Protein AF-A0AAD5S1N2-F1 (afdb_monomer)

Secondary structure (DSSP, 8-state):
--HHHHHHHHHHHHHHHHHHHHTHHHH-TT----HHHHHHHHHHHHHHHHHHHHHHHHHHHHHHHT----HHHHHHHHHHHHHHHHHHHHTT----

Sequence (96 aa):
MTKATQALTTFALFFALWTPLFFHSSILPFLPISESLDRVIAAIPLWLIVSFGSYSLASIGYALFTFRDCPEAHQSLLAEINAAKTDLRARGVSVD

Nearest PDB structures (foldseek):
  7tkt-assembly1_A  TM=3.405E-01  e=7.671E+00  Spirochaeta thermophila DSM 6578

InterPro domains:
  IPR013174 Dolichol-phosphate mannosyltransferase subunit 3 [PF08285] (1-93)
  IPR013174 Dolichol-phosphate mannosyltransferase subunit 3 [PTHR16433] (1-95)

Radius of gyration: 28.3 Å; Cα contacts (8 Å, |Δi|>4): 18; chains: 1; bounding box: 46×19×79 Å

Structure (mmCIF, N/CA/C/O backbone):
data_AF-A0AAD5S1N2-F1
#
_entry.id   AF-A0AAD5S1N2-F1
#
loop_
_atom_site.group_PDB
_atom_site.id
_atom_site.type_symbol
_atom_site.label_atom_id
_atom_site.label_alt_id
_atom_site.label_comp_id
_atom_site.label_asym_id
_atom_site.label_entity_id
_atom_site.label_seq_id
_atom_site.pdbx_PDB_ins_code
_atom_site.Cartn_x
_atom_site.Cartn_y
_atom_site.Cartn_z
_atom_site.occupancy
_atom_site.B_iso_or_equiv
_atom_site.auth_seq_id
_atom_site.auth_comp_id
_atom_site.auth_asym_id
_atom_site.auth_atom_id
_atom_site.pdbx_PDB_model_num
ATOM 1 N N . MET A 1 1 ? 12.944 -3.547 12.012 1.00 67.06 1 MET A N 1
ATOM 2 C CA . MET A 1 1 ? 12.388 -2.909 10.796 1.00 67.06 1 MET A CA 1
ATOM 3 C C . MET A 1 1 ? 10.950 -2.510 11.091 1.00 67.06 1 MET A C 1
ATOM 5 O O . MET A 1 1 ? 10.187 -3.376 11.500 1.00 67.06 1 MET A O 1
ATOM 9 N N . THR A 1 2 ? 10.583 -1.231 10.970 1.00 93.62 2 THR A N 1
ATOM 10 C CA . THR A 1 2 ? 9.180 -0.813 11.158 1.00 93.62 2 THR A CA 1
ATOM 11 C C . THR A 1 2 ? 8.351 -1.208 9.929 1.00 93.62 2 THR A C 1
ATOM 13 O O . THR A 1 2 ? 8.899 -1.346 8.832 1.00 93.62 2 THR A O 1
ATOM 16 N N . LYS A 1 3 ? 7.033 -1.389 10.086 1.00 89.69 3 LYS A N 1
ATOM 17 C CA . LYS A 1 3 ? 6.124 -1.689 8.961 1.00 89.69 3 LYS A CA 1
ATOM 18 C C . LYS A 1 3 ? 6.160 -0.593 7.886 1.00 89.69 3 LYS A C 1
ATOM 20 O O . LYS A 1 3 ? 6.111 -0.900 6.700 1.00 89.69 3 LYS A O 1
ATOM 25 N N . ALA A 1 4 ? 6.332 0.662 8.305 1.00 89.25 4 ALA A N 1
ATOM 26 C CA . ALA A 1 4 ? 6.487 1.803 7.408 1.00 89.25 4 ALA A CA 1
ATOM 27 C C . ALA A 1 4 ? 7.778 1.715 6.579 1.00 89.25 4 ALA A C 1
ATOM 29 O O . ALA A 1 4 ? 7.739 1.895 5.365 1.00 89.25 4 ALA A O 1
ATOM 30 N N . THR A 1 5 ? 8.908 1.369 7.209 1.00 92.00 5 THR A N 1
ATOM 31 C CA . THR A 1 5 ? 10.176 1.174 6.492 1.00 92.00 5 THR A CA 1
ATOM 32 C C . THR A 1 5 ? 10.065 0.038 5.478 1.00 92.00 5 THR A C 1
ATOM 34 O O . THR A 1 5 ? 10.508 0.203 4.351 1.00 92.00 5 THR A O 1
ATOM 37 N N . GLN A 1 6 ? 9.423 -1.080 5.838 1.00 91.19 6 GLN A N 1
ATOM 38 C CA . GLN A 1 6 ? 9.220 -2.203 4.914 1.00 91.19 6 GLN A CA 1
ATOM 39 C C . GLN A 1 6 ? 8.418 -1.788 3.676 1.00 91.19 6 GLN A C 1
ATOM 41 O O . GLN A 1 6 ? 8.863 -2.040 2.561 1.00 91.19 6 GLN A O 1
ATOM 46 N N . ALA A 1 7 ? 7.287 -1.101 3.866 1.00 91.69 7 ALA A N 1
ATOM 47 C CA . ALA A 1 7 ? 6.468 -0.618 2.758 1.00 91.69 7 ALA A CA 1
ATOM 48 C C . ALA A 1 7 ? 7.253 0.341 1.851 1.00 91.69 7 ALA A C 1
ATOM 50 O O . ALA A 1 7 ? 7.272 0.168 0.634 1.00 91.69 7 ALA A O 1
ATOM 51 N N . LEU A 1 8 ? 7.956 1.311 2.444 1.00 94.69 8 LEU A N 1
ATOM 52 C CA . LEU A 1 8 ? 8.757 2.276 1.698 1.00 94.69 8 LEU A CA 1
ATOM 53 C C . LEU A 1 8 ? 9.867 1.594 0.889 1.00 94.69 8 LEU A C 1
ATOM 55 O O . LEU A 1 8 ? 10.057 1.923 -0.278 1.00 94.69 8 LEU A O 1
ATOM 59 N N . THR A 1 9 ? 10.570 0.621 1.477 1.00 95.12 9 THR A N 1
ATOM 60 C CA . THR A 1 9 ? 11.600 -0.148 0.769 1.00 95.12 9 THR A CA 1
ATOM 61 C C . THR A 1 9 ? 11.002 -0.934 -0.396 1.00 95.12 9 THR A C 1
ATOM 63 O O . THR A 1 9 ? 11.572 -0.917 -1.482 1.00 95.12 9 THR A O 1
ATOM 66 N N . THR A 1 10 ? 9.843 -1.575 -0.223 1.00 93.12 10 THR A N 1
ATOM 67 C CA . THR A 1 10 ? 9.165 -2.290 -1.316 1.00 93.12 10 THR A CA 1
ATOM 68 C C . THR A 1 10 ? 8.780 -1.351 -2.459 1.00 93.12 10 THR A C 1
ATOM 70 O O . THR A 1 10 ? 9.060 -1.666 -3.615 1.00 93.12 10 THR A O 1
ATOM 73 N N . PHE A 1 11 ? 8.202 -0.182 -2.161 1.00 93.38 11 PHE A N 1
ATOM 74 C CA . PHE A 1 11 ? 7.893 0.819 -3.187 1.00 93.38 11 PHE A CA 1
ATOM 75 C C . PHE A 1 11 ? 9.156 1.320 -3.888 1.00 93.38 11 PHE A C 1
ATOM 77 O O . PHE A 1 11 ? 9.192 1.377 -5.114 1.00 93.38 11 PHE A O 1
ATOM 84 N N . ALA A 1 12 ? 10.209 1.633 -3.132 1.00 94.88 12 ALA A N 1
ATOM 85 C CA . ALA A 1 12 ? 11.473 2.094 -3.692 1.00 94.88 12 ALA A CA 1
ATOM 86 C C . ALA A 1 12 ? 12.092 1.055 -4.641 1.00 94.88 12 ALA A C 1
ATOM 88 O O . ALA A 1 12 ? 12.513 1.411 -5.738 1.00 94.88 12 ALA A O 1
ATOM 89 N N . LEU A 1 13 ? 12.087 -0.229 -4.263 1.00 95.50 13 LEU A N 1
ATOM 90 C CA . LEU A 1 13 ? 12.559 -1.322 -5.118 1.00 95.50 13 LEU A CA 1
ATOM 91 C C . LEU A 1 13 ? 11.719 -1.458 -6.391 1.00 95.50 13 LEU A C 1
ATOM 93 O O . LEU A 1 13 ? 12.270 -1.624 -7.477 1.00 95.50 13 LEU A O 1
ATOM 97 N N . PHE A 1 14 ? 10.397 -1.349 -6.271 1.00 94.38 14 PHE A N 1
ATOM 98 C CA . PHE A 1 14 ? 9.501 -1.384 -7.420 1.00 94.38 14 PHE A CA 1
ATOM 99 C C . PHE A 1 14 ? 9.798 -0.245 -8.409 1.00 94.38 14 PHE A C 1
ATOM 101 O O . PHE A 1 14 ? 9.985 -0.502 -9.595 1.00 94.38 14 PHE A O 1
ATOM 108 N N . PHE A 1 15 ? 9.911 1.001 -7.937 1.00 92.88 15 PHE A N 1
ATOM 109 C CA . PHE A 1 15 ? 10.234 2.145 -8.799 1.00 92.88 15 PHE A CA 1
ATOM 110 C C . PHE A 1 15 ? 11.648 2.061 -9.383 1.00 92.88 15 PHE A C 1
ATOM 112 O O . PHE A 1 15 ? 11.852 2.410 -10.548 1.00 92.88 15 PHE A O 1
ATOM 119 N N . ALA A 1 16 ? 12.614 1.557 -8.615 1.00 94.50 16 ALA A N 1
ATOM 120 C CA . ALA A 1 16 ? 13.972 1.331 -9.099 1.00 94.50 16 ALA A CA 1
ATOM 121 C C . ALA A 1 16 ? 14.015 0.314 -10.252 1.00 94.50 16 ALA A C 1
ATOM 123 O O . ALA A 1 16 ? 14.826 0.462 -11.159 1.00 94.50 16 ALA A O 1
ATOM 124 N N . LEU A 1 17 ? 13.124 -0.685 -10.250 1.00 91.94 17 LEU A N 1
ATOM 125 C CA . LEU A 1 17 ? 13.005 -1.654 -11.341 1.00 91.94 17 LEU A CA 1
ATOM 126 C C . LEU A 1 17 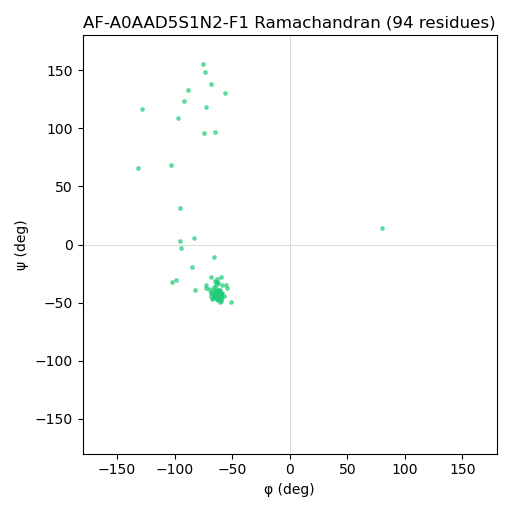? 12.167 -1.122 -12.514 1.00 91.94 17 LEU A C 1
ATOM 128 O O . LEU A 1 17 ? 12.495 -1.366 -13.671 1.00 91.94 17 LEU A O 1
ATOM 132 N N . TRP A 1 18 ? 11.086 -0.395 -12.232 1.00 92.00 18 TRP A N 1
ATOM 133 C CA . TRP A 1 18 ? 10.159 0.095 -13.253 1.00 92.00 18 TRP A CA 1
ATOM 134 C C . TRP A 1 18 ? 10.733 1.245 -14.096 1.00 92.00 18 TRP A C 1
ATOM 136 O O . TRP A 1 18 ? 10.517 1.287 -15.304 1.00 92.00 18 TRP A O 1
ATOM 146 N N . THR A 1 19 ? 11.500 2.161 -13.501 1.00 90.31 19 THR A N 1
ATOM 147 C CA . THR A 1 19 ? 12.078 3.315 -14.218 1.00 90.31 19 THR A CA 1
ATOM 148 C C . THR A 1 19 ? 12.998 2.943 -15.395 1.00 90.31 19 THR A C 1
ATOM 150 O O . THR A 1 19 ? 12.808 3.522 -16.467 1.00 90.31 19 THR A O 1
ATOM 153 N N . PRO A 1 20 ? 13.936 1.975 -15.301 1.00 89.31 20 PRO A N 1
ATOM 154 C CA . PRO A 1 20 ? 14.738 1.570 -16.456 1.00 89.31 20 PRO A CA 1
ATOM 155 C C . PRO A 1 20 ? 13.925 0.840 -17.532 1.00 89.31 20 PRO A C 1
ATOM 157 O O . PRO A 1 20 ? 14.270 0.936 -18.706 1.00 89.31 20 PRO A O 1
ATOM 160 N N . LEU A 1 21 ? 12.837 0.154 -17.158 1.00 87.88 21 LEU A N 1
ATOM 161 C CA . LEU A 1 21 ? 11.893 -0.444 -18.111 1.00 87.88 21 LEU A CA 1
ATOM 162 C C . LEU A 1 21 ? 11.087 0.629 -18.854 1.00 87.88 21 LEU A C 1
ATOM 164 O O . LEU A 1 21 ? 10.852 0.500 -20.050 1.00 87.88 21 LEU A O 1
ATOM 168 N N . PHE A 1 22 ? 10.693 1.703 -18.170 1.00 88.75 22 PHE A N 1
ATOM 169 C CA . PHE A 1 22 ? 9.983 2.822 -18.786 1.00 88.75 22 PHE A CA 1
ATOM 170 C C . PHE A 1 22 ? 10.876 3.608 -19.760 1.00 88.75 22 PHE A C 1
ATOM 172 O O . PHE A 1 22 ? 10.449 3.957 -20.854 1.00 88.75 22 PHE A O 1
ATOM 179 N N . PHE A 1 23 ? 12.143 3.835 -19.403 1.00 87.25 23 PHE A N 1
ATOM 180 C CA . PHE A 1 23 ? 13.132 4.503 -20.261 1.00 87.25 23 PHE A CA 1
ATOM 181 C C . PHE A 1 23 ? 14.004 3.516 -21.054 1.00 87.25 23 PHE A C 1
ATOM 183 O O . PHE A 1 23 ? 15.173 3.805 -21.336 1.00 87.25 23 PHE A O 1
ATOM 190 N N . HIS A 1 24 ? 13.454 2.352 -21.424 1.00 83.50 24 HIS A N 1
ATOM 191 C CA . HIS A 1 24 ? 14.221 1.290 -22.082 1.00 83.50 24 HIS A CA 1
ATOM 192 C C . HIS A 1 24 ? 14.942 1.787 -23.346 1.00 83.50 24 HIS A C 1
ATOM 194 O O . HIS A 1 24 ? 16.100 1.438 -23.550 1.00 83.50 24 HIS A O 1
ATOM 200 N N . SER A 1 25 ? 14.326 2.680 -24.130 1.00 78.25 25 SER A N 1
ATOM 201 C CA . SER A 1 25 ? 14.916 3.252 -25.348 1.00 78.25 25 SER A CA 1
ATOM 202 C C . SER A 1 25 ? 16.221 4.020 -25.107 1.00 78.25 25 SER A C 1
ATOM 204 O O . SER A 1 25 ? 17.053 4.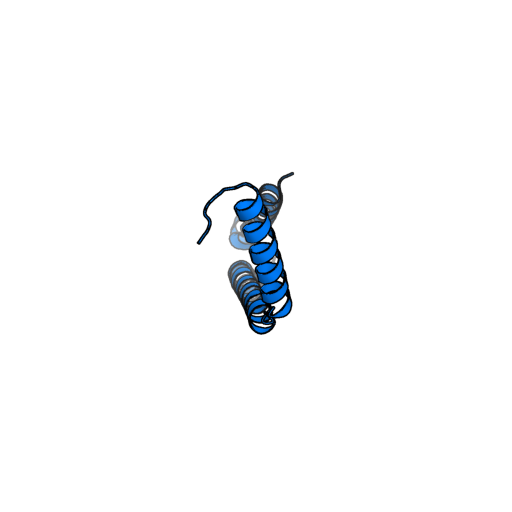108 -26.006 1.00 78.25 25 SER A O 1
ATOM 206 N N . SER A 1 26 ? 16.417 4.586 -23.912 1.00 80.81 26 SER A N 1
ATOM 207 C CA . SER A 1 26 ? 17.620 5.355 -23.560 1.00 80.81 26 SER A CA 1
ATOM 208 C C . SER A 1 26 ? 18.640 4.540 -22.764 1.00 80.81 26 SER A C 1
ATOM 210 O O . SER A 1 26 ? 19.835 4.801 -22.869 1.00 80.81 26 SER A O 1
ATOM 212 N N . ILE A 1 27 ? 18.187 3.573 -21.960 1.00 81.06 27 ILE A N 1
ATOM 213 C CA . ILE A 1 27 ? 19.037 2.832 -21.011 1.00 81.06 27 ILE A CA 1
ATOM 214 C C . ILE A 1 27 ? 19.408 1.438 -21.545 1.00 81.06 27 ILE A C 1
ATOM 216 O O . ILE A 1 27 ? 20.503 0.946 -21.279 1.00 81.06 27 ILE A O 1
ATOM 220 N N . LEU A 1 28 ? 18.523 0.801 -22.316 1.00 79.50 28 LEU A N 1
ATOM 221 C CA . LEU A 1 28 ? 18.650 -0.574 -22.814 1.00 79.50 28 LEU A CA 1
ATOM 222 C C . LEU A 1 28 ? 18.363 -0.652 -24.329 1.00 79.50 28 LEU A C 1
ATOM 224 O O . LEU A 1 28 ? 17.413 -1.316 -24.747 1.00 79.50 28 LEU A O 1
ATOM 228 N N . PRO A 1 29 ? 19.209 -0.039 -25.178 1.00 74.06 29 PRO A N 1
ATOM 229 C CA . PRO A 1 29 ? 18.988 0.037 -26.628 1.00 74.06 29 PRO A CA 1
ATOM 230 C C . PRO A 1 29 ? 19.035 -1.323 -27.351 1.00 74.06 29 PRO A C 1
ATOM 232 O O . PRO A 1 29 ? 18.671 -1.414 -28.519 1.00 74.06 29 PRO A O 1
ATOM 235 N N . PHE A 1 30 ? 19.483 -2.387 -26.678 1.00 75.69 30 PHE A N 1
ATOM 236 C CA . PHE A 1 30 ? 19.634 -3.731 -27.247 1.00 75.69 30 PHE A CA 1
ATOM 237 C C . PHE A 1 30 ? 18.422 -4.643 -27.013 1.00 75.69 30 PHE A C 1
ATOM 239 O O . PHE A 1 30 ? 18.437 -5.788 -27.462 1.00 75.69 30 PHE A O 1
ATOM 246 N N . LEU A 1 31 ? 17.402 -4.182 -26.280 1.00 77.44 31 LEU A N 1
ATOM 247 C CA . LEU A 1 31 ? 16.242 -4.993 -25.925 1.00 77.44 31 LEU A CA 1
ATOM 248 C C . LEU A 1 31 ? 15.088 -4.723 -26.910 1.00 77.44 31 LEU A C 1
ATOM 250 O O . LEU A 1 31 ? 14.488 -3.650 -26.849 1.00 77.44 31 LEU A O 1
ATOM 254 N N . PRO A 1 32 ? 14.743 -5.663 -27.812 1.00 76.19 32 PRO A N 1
ATOM 255 C CA . PRO A 1 32 ? 13.604 -5.494 -28.705 1.00 76.19 32 PRO A CA 1
ATOM 256 C C . PRO A 1 32 ? 12.301 -5.680 -27.917 1.00 76.19 32 PRO A C 1
ATOM 258 O O . PRO A 1 32 ? 11.848 -6.802 -27.688 1.00 76.19 32 PRO A O 1
ATOM 261 N N . ILE A 1 33 ? 11.705 -4.574 -27.477 1.00 79.44 33 ILE A N 1
ATOM 262 C CA . ILE A 1 33 ? 10.389 -4.555 -26.832 1.00 79.44 33 ILE A CA 1
ATOM 263 C C . ILE A 1 33 ? 9.310 -4.417 -27.912 1.00 79.44 33 ILE A C 1
ATOM 265 O O . ILE A 1 33 ? 9.420 -3.594 -28.819 1.00 79.44 33 ILE A O 1
ATOM 269 N N . SER A 1 34 ? 8.259 -5.239 -27.839 1.00 84.75 34 SER A N 1
ATOM 270 C CA . SER A 1 34 ? 7.101 -5.106 -28.727 1.00 84.75 34 SER A CA 1
ATOM 271 C C . SER A 1 34 ? 6.245 -3.900 -28.332 1.00 84.75 34 SER A C 1
ATOM 273 O O . SER A 1 34 ? 6.103 -3.589 -27.150 1.00 84.75 34 SER A O 1
ATOM 275 N N . GLU A 1 35 ? 5.599 -3.253 -29.306 1.00 83.56 35 GLU A N 1
ATOM 276 C CA . GLU A 1 35 ? 4.750 -2.072 -29.063 1.00 83.56 35 GLU A CA 1
ATOM 277 C C . GLU A 1 35 ? 3.645 -2.341 -28.023 1.00 83.56 35 GLU A C 1
ATOM 279 O O . GLU A 1 35 ? 3.295 -1.485 -27.210 1.00 83.56 35 GLU A O 1
ATOM 284 N N . SER A 1 36 ? 3.106 -3.564 -28.006 1.00 86.12 36 SER A N 1
ATOM 285 C CA . SER A 1 36 ? 2.106 -3.978 -27.021 1.00 86.12 36 SER A CA 1
ATOM 286 C C . SER A 1 36 ? 2.661 -3.983 -25.597 1.00 86.12 36 SER A C 1
ATOM 288 O O . SER A 1 36 ? 1.958 -3.579 -24.672 1.00 86.12 36 SER A O 1
ATOM 290 N N . LEU A 1 37 ? 3.906 -4.427 -25.409 1.00 86.50 37 LEU A N 1
ATOM 291 C CA . LEU A 1 37 ? 4.525 -4.513 -24.090 1.00 86.50 37 LEU A CA 1
ATOM 292 C C . LEU A 1 37 ? 4.880 -3.123 -23.550 1.00 86.50 37 LEU A C 1
ATOM 294 O O . LEU A 1 37 ? 4.706 -2.878 -22.360 1.00 86.50 37 LEU A O 1
ATOM 298 N N . ASP A 1 38 ? 5.278 -2.198 -24.422 1.00 87.88 38 ASP A N 1
ATOM 299 C CA . ASP A 1 38 ? 5.606 -0.818 -24.048 1.00 87.88 38 ASP A CA 1
ATOM 300 C C . ASP A 1 38 ? 4.392 -0.084 -23.445 1.00 87.88 38 ASP A C 1
ATOM 302 O O . ASP A 1 38 ? 4.457 0.511 -22.364 1.00 87.88 38 ASP A O 1
ATOM 306 N N . ARG A 1 39 ? 3.216 -0.254 -24.068 1.00 88.62 39 ARG A N 1
ATOM 307 C CA . ARG A 1 39 ? 1.942 0.264 -23.537 1.00 88.62 39 ARG A CA 1
ATOM 308 C C . ARG A 1 39 ? 1.592 -0.336 -22.175 1.00 88.62 39 ARG A C 1
ATOM 310 O O . ARG A 1 39 ? 1.083 0.371 -21.306 1.00 88.62 39 ARG A O 1
ATOM 317 N N . VAL A 1 40 ? 1.853 -1.631 -21.981 1.00 89.88 40 VAL A N 1
ATOM 318 C CA . VAL A 1 40 ? 1.599 -2.309 -20.702 1.00 89.88 40 VAL A CA 1
ATOM 319 C C . VAL A 1 40 ? 2.533 -1.773 -19.622 1.00 89.88 40 VAL A C 1
ATOM 321 O O . VAL A 1 40 ? 2.051 -1.409 -18.553 1.00 89.88 40 VAL A O 1
ATOM 324 N N . ILE A 1 41 ? 3.836 -1.652 -19.896 1.00 90.00 41 ILE A N 1
ATOM 325 C CA . ILE A 1 41 ? 4.836 -1.145 -18.942 1.00 90.00 41 ILE A CA 1
ATOM 326 C C . ILE A 1 41 ? 4.462 0.257 -18.447 1.00 90.00 41 ILE A C 1
ATOM 328 O O . ILE A 1 41 ? 4.503 0.510 -17.240 1.00 90.00 41 ILE A O 1
ATOM 332 N N . ALA A 1 42 ? 4.034 1.142 -19.351 1.00 89.56 42 ALA A N 1
ATOM 333 C CA . ALA A 1 42 ? 3.565 2.479 -18.995 1.00 89.56 42 ALA A CA 1
ATOM 334 C C . ALA A 1 42 ? 2.299 2.458 -18.113 1.00 89.56 42 ALA A C 1
ATOM 336 O O . ALA A 1 42 ? 2.130 3.317 -17.249 1.00 89.56 42 ALA A O 1
ATOM 337 N N . ALA A 1 43 ? 1.420 1.467 -18.291 1.00 93.00 43 ALA A N 1
ATOM 338 C CA . ALA A 1 43 ? 0.156 1.354 -17.565 1.00 93.00 43 ALA A CA 1
ATOM 339 C C . ALA A 1 43 ? 0.270 0.656 -16.191 1.00 93.00 43 ALA A C 1
ATOM 341 O O . ALA A 1 43 ? -0.619 0.834 -15.353 1.00 93.00 43 ALA A O 1
ATOM 342 N N . ILE A 1 44 ? 1.339 -0.112 -15.930 1.00 92.19 44 ILE A N 1
ATOM 343 C CA . ILE A 1 44 ? 1.521 -0.898 -14.690 1.00 92.19 44 ILE A CA 1
ATOM 344 C C . ILE A 1 44 ? 1.310 -0.070 -13.405 1.00 92.19 44 ILE A C 1
ATOM 346 O O . ILE A 1 44 ? 0.559 -0.533 -12.540 1.00 92.19 44 ILE A O 1
ATOM 350 N N . PRO A 1 45 ? 1.913 1.127 -13.227 1.00 91.50 45 PRO A N 1
ATOM 351 C CA . PRO A 1 45 ? 1.770 1.872 -11.975 1.00 91.50 45 PRO A CA 1
ATOM 352 C C . PRO A 1 45 ? 0.322 2.281 -11.700 1.00 91.50 45 PRO A C 1
ATOM 354 O O . PRO A 1 45 ? -0.157 2.166 -10.572 1.00 91.50 45 PRO A O 1
ATOM 357 N N . LEU A 1 46 ? -0.397 2.708 -12.741 1.00 93.38 46 LEU A N 1
ATOM 358 C CA . LEU A 1 46 ? -1.799 3.096 -12.625 1.00 93.38 46 LEU A CA 1
ATOM 359 C C . LEU A 1 46 ? -2.675 1.889 -12.272 1.00 93.38 46 LEU A C 1
ATOM 361 O O . LEU A 1 46 ? -3.503 1.972 -11.368 1.00 93.38 46 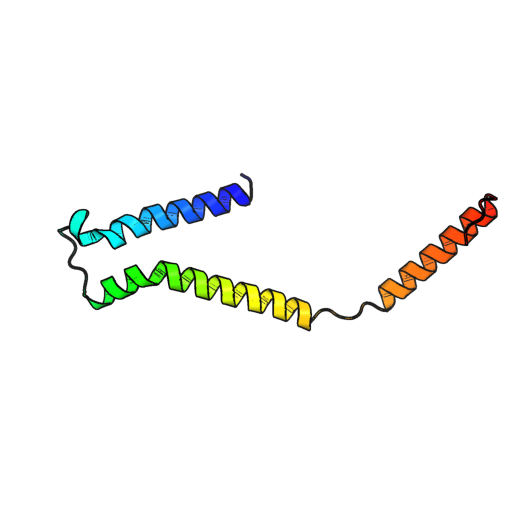LEU A O 1
ATOM 365 N N . TRP A 1 47 ? -2.455 0.752 -12.935 1.00 94.50 47 TRP A N 1
ATOM 366 C CA . TRP A 1 47 ? -3.178 -0.490 -12.654 1.00 94.50 47 TRP A CA 1
ATOM 367 C C . TRP A 1 47 ? -2.977 -0.983 -11.221 1.00 94.50 47 TRP A C 1
ATOM 369 O O . TRP A 1 47 ? -3.937 -1.429 -10.588 1.00 94.50 47 TRP A O 1
ATOM 379 N N . LEU A 1 48 ? -1.760 -0.867 -10.686 1.00 93.50 48 LEU A N 1
ATOM 380 C CA . LEU A 1 48 ? -1.469 -1.202 -9.293 1.00 93.50 48 LEU A CA 1
ATOM 381 C C . LEU A 1 48 ? -2.254 -0.322 -8.319 1.00 93.50 48 LEU A C 1
ATOM 383 O O . LEU A 1 48 ? -2.870 -0.849 -7.394 1.00 93.50 48 LEU A O 1
ATOM 387 N N . ILE A 1 49 ? -2.282 0.995 -8.546 1.00 94.12 49 ILE A N 1
ATOM 388 C CA . ILE A 1 49 ? -3.024 1.942 -7.699 1.00 94.12 49 ILE A CA 1
ATOM 389 C C . ILE A 1 49 ? -4.523 1.637 -7.735 1.00 94.12 49 ILE A C 1
ATOM 391 O O . ILE A 1 49 ? -5.154 1.546 -6.683 1.00 94.12 49 ILE A O 1
ATOM 395 N N . VAL A 1 50 ? -5.091 1.438 -8.927 1.00 96.81 50 VAL A N 1
ATOM 396 C CA . VAL A 1 50 ? -6.521 1.139 -9.096 1.00 96.81 50 VAL A CA 1
ATOM 397 C C . VAL A 1 50 ? -6.890 -0.179 -8.416 1.00 96.81 50 VAL A C 1
ATOM 399 O O . VAL A 1 50 ? -7.872 -0.235 -7.676 1.00 96.81 50 VAL A O 1
ATOM 402 N N . SER A 1 51 ? -6.084 -1.225 -8.604 1.00 96.00 51 SER A N 1
ATOM 403 C CA . SER A 1 51 ? -6.331 -2.542 -8.004 1.00 96.00 51 SER A CA 1
ATOM 404 C C . SER A 1 51 ? -6.223 -2.494 -6.480 1.00 96.00 51 SER A C 1
ATOM 406 O O . SER A 1 51 ? -7.095 -3.004 -5.777 1.00 96.00 51 SER A O 1
ATOM 408 N N . PHE A 1 52 ? -5.190 -1.830 -5.955 1.00 95.25 52 PHE A N 1
ATOM 409 C CA . PHE A 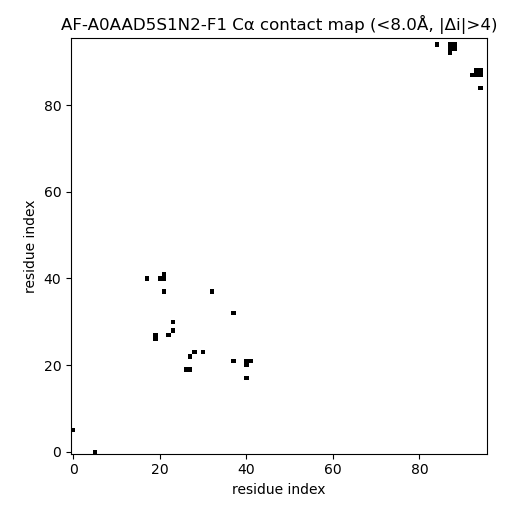1 52 ? -5.009 -1.643 -4.518 1.00 95.25 52 PHE A CA 1
ATOM 410 C C . PHE A 1 52 ? -6.146 -0.820 -3.899 1.00 95.25 52 PHE A C 1
ATOM 412 O O . PHE A 1 52 ? -6.663 -1.179 -2.839 1.00 95.25 52 PHE A O 1
ATOM 419 N N . GLY A 1 53 ? -6.571 0.253 -4.570 1.00 96.38 53 GLY A N 1
ATOM 420 C CA . GLY A 1 53 ? -7.693 1.083 -4.141 1.00 96.38 53 GLY A CA 1
ATOM 421 C C . GLY A 1 53 ? -9.009 0.309 -4.117 1.00 96.38 53 GLY A C 1
ATOM 422 O O . GLY A 1 53 ? -9.718 0.339 -3.115 1.00 96.38 53 GLY A O 1
ATOM 423 N N . SER A 1 54 ? -9.302 -0.445 -5.180 1.00 97.31 54 SER A N 1
ATOM 424 C CA . SER A 1 54 ? -10.499 -1.288 -5.268 1.00 97.31 54 SER A CA 1
ATOM 425 C C . SER A 1 54 ? -10.523 -2.358 -4.176 1.00 97.31 54 SER A C 1
ATOM 427 O O . SER A 1 54 ? -11.525 -2.491 -3.474 1.00 97.31 54 SER A O 1
ATOM 429 N N . TYR A 1 55 ? -9.405 -3.059 -3.964 1.00 96.62 55 TYR A N 1
ATOM 430 C CA . TYR A 1 55 ? -9.279 -4.056 -2.901 1.00 96.62 55 TYR A CA 1
ATOM 431 C C . TYR A 1 55 ? -9.474 -3.442 -1.510 1.00 96.62 55 TYR A C 1
ATOM 433 O O . TYR A 1 55 ? -10.229 -3.971 -0.695 1.00 96.62 55 TYR A O 1
ATOM 441 N N . SER A 1 56 ? -8.837 -2.298 -1.246 1.00 95.62 56 SER A N 1
ATOM 442 C CA . SER A 1 56 ? -8.951 -1.602 0.039 1.00 95.62 56 SER A CA 1
ATOM 443 C C . SER A 1 56 ? -10.391 -1.164 0.309 1.00 95.62 56 SER A C 1
ATO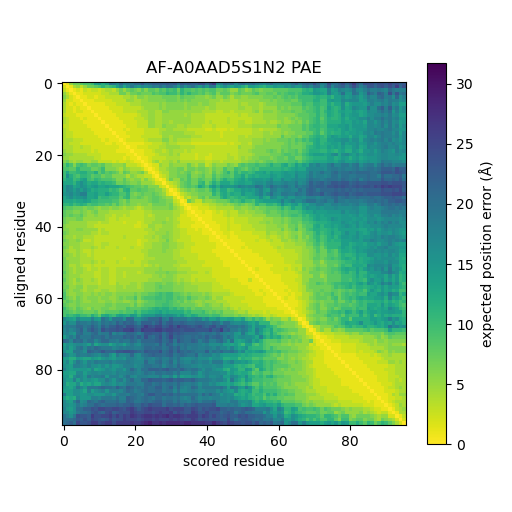M 445 O O . SER A 1 56 ? -10.914 -1.391 1.399 1.00 95.62 56 SER A O 1
ATOM 447 N N . LEU A 1 57 ? -11.059 -0.594 -0.698 1.00 96.44 57 LEU A N 1
ATOM 448 C CA . LEU A 1 57 ? -12.448 -0.161 -0.587 1.00 96.44 57 LEU A CA 1
ATOM 449 C C . LEU A 1 57 ? -13.393 -1.348 -0.370 1.00 96.44 57 LEU A C 1
ATOM 451 O O . LEU A 1 57 ? -14.264 -1.277 0.493 1.00 96.44 57 LEU A O 1
ATOM 455 N N . ALA A 1 58 ? -13.196 -2.449 -1.098 1.00 95.81 58 ALA A N 1
ATOM 456 C CA . ALA A 1 58 ? -13.978 -3.668 -0.926 1.00 95.81 58 ALA A CA 1
ATOM 457 C C . ALA A 1 58 ? -13.790 -4.273 0.473 1.00 95.81 58 ALA A C 1
ATOM 459 O O . ALA A 1 58 ? -14.767 -4.657 1.110 1.00 95.81 58 ALA A O 1
ATOM 460 N N . SER A 1 59 ? -12.556 -4.308 0.985 1.00 93.88 59 SER A N 1
ATOM 461 C CA . SER A 1 59 ? -12.259 -4.816 2.327 1.00 93.88 59 SER A CA 1
ATOM 462 C C . SER A 1 59 ? -12.934 -3.983 3.418 1.00 93.88 59 SER A C 1
ATOM 464 O O . SER A 1 59 ? -13.509 -4.546 4.348 1.00 93.88 59 SER A O 1
ATOM 466 N N . ILE A 1 60 ? -12.875 -2.652 3.315 1.00 95.06 60 ILE A N 1
ATOM 467 C CA . ILE A 1 60 ? -13.521 -1.750 4.278 1.00 95.06 60 ILE A CA 1
ATOM 468 C C . ILE A 1 60 ? -15.043 -1.856 4.156 1.00 95.06 60 ILE A C 1
ATOM 470 O O . ILE A 1 60 ? -15.731 -1.973 5.167 1.00 95.06 60 ILE A O 1
ATOM 474 N N . GLY A 1 61 ? -15.567 -1.872 2.930 1.00 94.00 61 GLY A N 1
ATOM 475 C CA . GLY A 1 61 ? -16.995 -2.025 2.666 1.00 94.00 61 GLY A CA 1
ATOM 476 C C . GLY A 1 61 ? -17.548 -3.336 3.219 1.00 94.00 61 GLY A C 1
ATOM 477 O O . GLY A 1 61 ? -18.597 -3.335 3.856 1.00 94.00 61 GLY A O 1
ATOM 478 N N . TYR A 1 62 ? -16.816 -4.440 3.061 1.00 93.06 62 TYR A N 1
ATOM 479 C CA . TYR A 1 62 ? -17.191 -5.730 3.632 1.00 93.06 62 TYR A CA 1
ATOM 480 C C . TYR A 1 62 ? -17.173 -5.711 5.165 1.00 93.06 62 TYR A C 1
ATOM 482 O O . TYR A 1 62 ? -18.111 -6.200 5.795 1.00 93.06 62 TYR A O 1
ATOM 490 N N . ALA A 1 63 ? -16.146 -5.115 5.778 1.00 88.88 63 ALA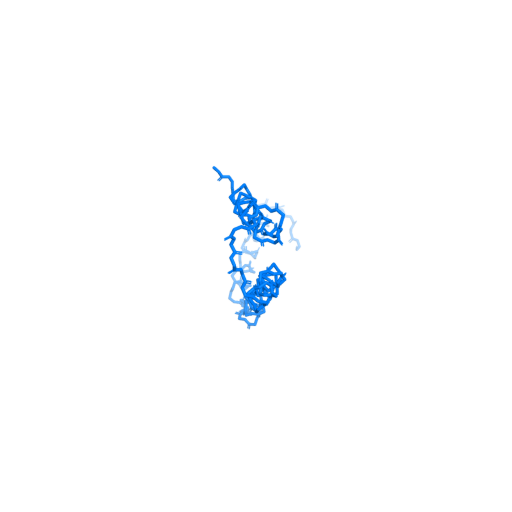 A N 1
ATOM 491 C CA . ALA A 1 63 ? -16.071 -4.978 7.233 1.00 88.88 63 ALA A CA 1
ATOM 492 C C . ALA A 1 63 ? -17.230 -4.137 7.790 1.00 88.88 63 ALA A C 1
ATOM 494 O O . ALA A 1 63 ? -17.813 -4.495 8.807 1.00 88.88 63 ALA A O 1
ATOM 495 N N . LEU A 1 64 ? -17.604 -3.059 7.097 1.00 89.62 64 LEU A N 1
ATOM 496 C CA . LEU A 1 64 ? -18.739 -2.223 7.480 1.00 89.62 64 LEU A CA 1
ATOM 497 C C . LEU A 1 64 ? -20.072 -2.958 7.297 1.00 89.62 64 LEU A C 1
ATOM 499 O O . LEU A 1 64 ? -20.935 -2.892 8.164 1.00 89.62 64 LEU A O 1
ATOM 503 N N . PHE A 1 65 ? -20.228 -3.698 6.198 1.00 89.00 65 PHE A N 1
ATOM 504 C CA . PHE A 1 65 ? -21.423 -4.500 5.939 1.00 89.00 65 PHE A CA 1
ATOM 505 C C . PHE A 1 65 ? -21.615 -5.624 6.968 1.00 89.00 65 PHE A C 1
ATOM 507 O O . PHE A 1 65 ? -22.740 -5.992 7.292 1.00 89.00 65 PHE A O 1
ATOM 514 N N . THR A 1 66 ? -20.518 -6.175 7.489 1.00 86.00 66 THR A N 1
ATOM 515 C CA . THR A 1 66 ? -20.533 -7.262 8.481 1.00 86.00 66 THR A CA 1
ATOM 516 C C . THR A 1 66 ? -20.421 -6.781 9.926 1.00 86.00 66 THR A C 1
ATOM 518 O O . THR A 1 66 ? -20.394 -7.615 10.836 1.00 86.00 66 THR A O 1
ATOM 521 N N . PHE A 1 67 ? -20.392 -5.465 10.157 1.00 80.00 67 PHE A N 1
ATOM 522 C CA . PHE A 1 67 ? -20.396 -4.884 11.494 1.00 80.00 67 PHE A CA 1
ATOM 523 C C . PHE A 1 67 ? -21.733 -5.218 12.167 1.00 80.00 67 PHE A C 1
ATOM 525 O O . PHE A 1 67 ? -22.760 -4.597 11.909 1.00 80.00 67 PHE A O 1
ATOM 532 N N . ARG A 1 68 ? -21.738 -6.278 12.981 1.00 67.38 68 ARG A N 1
ATOM 533 C CA . ARG A 1 68 ? -22.901 -6.667 13.777 1.00 67.38 68 ARG A CA 1
ATOM 534 C C . ARG A 1 68 ? -23.125 -5.620 14.855 1.00 67.38 68 ARG A C 1
ATOM 536 O O . ARG A 1 68 ? -22.173 -5.207 15.518 1.00 67.38 68 ARG A O 1
ATOM 543 N N . ASP A 1 69 ? -24.383 -5.267 15.082 1.00 70.62 69 ASP A N 1
ATOM 544 C CA . ASP A 1 69 ? -24.756 -4.639 16.341 1.00 70.62 69 ASP A CA 1
ATOM 545 C C . ASP A 1 69 ? -24.318 -5.577 17.475 1.00 70.62 69 ASP A C 1
ATOM 547 O O . ASP A 1 69 ? -24.578 -6.783 17.428 1.00 70.62 69 ASP A O 1
ATOM 551 N N . CYS A 1 70 ? -23.621 -5.039 18.478 1.00 72.25 70 CYS A N 1
ATOM 552 C CA . CYS A 1 70 ? -23.191 -5.771 19.673 1.00 72.25 70 CYS A CA 1
ATOM 553 C C . CYS A 1 70 ? -24.095 -5.404 20.866 1.00 72.25 70 CYS A C 1
ATOM 555 O O . CYS 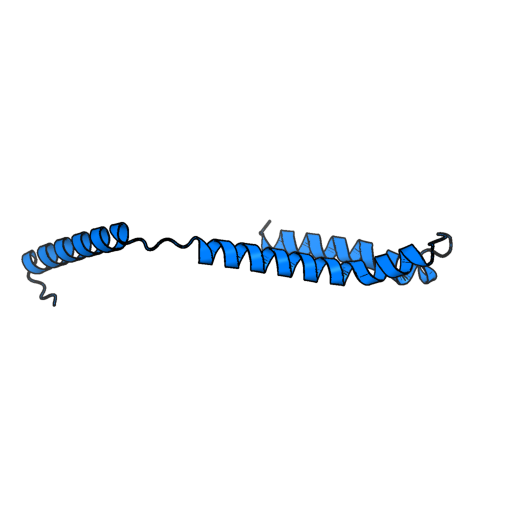A 1 70 ? -23.633 -4.739 21.800 1.00 72.25 70 CYS A O 1
ATOM 557 N N . PRO A 1 71 ? -25.384 -5.806 20.868 1.00 77.00 71 PRO A N 1
ATOM 558 C CA . PRO A 1 71 ? -26.306 -5.476 21.952 1.00 77.00 71 PRO A CA 1
ATOM 559 C C . PRO A 1 71 ? -25.884 -6.129 23.272 1.00 77.00 71 PRO A C 1
ATOM 561 O O . PRO A 1 71 ? -26.087 -5.550 24.333 1.00 77.00 71 PRO A O 1
ATOM 564 N N . GLU A 1 72 ? -25.251 -7.300 23.214 1.00 78.31 72 GLU A N 1
ATOM 565 C CA . GLU A 1 72 ? -24.773 -8.023 24.394 1.00 78.31 72 GLU A CA 1
ATOM 566 C C . GLU A 1 72 ? -23.633 -7.276 25.100 1.00 78.31 72 GLU A C 1
ATOM 568 O O . GLU A 1 72 ? -23.701 -7.059 26.307 1.00 78.31 72 GLU A O 1
ATOM 573 N N . ALA A 1 73 ? -22.644 -6.778 24.346 1.00 82.88 73 ALA A N 1
ATOM 574 C CA . ALA A 1 73 ? -21.565 -5.959 24.904 1.00 82.88 73 ALA A CA 1
ATOM 575 C C . ALA A 1 73 ? -22.092 -4.634 25.479 1.00 82.88 73 ALA A C 1
ATOM 577 O O . ALA A 1 73 ? -21.595 -4.146 26.490 1.00 82.88 73 ALA A O 1
ATOM 578 N N . HIS A 1 74 ? -23.127 -4.053 24.862 1.00 84.50 74 HIS A N 1
ATOM 579 C CA . HIS A 1 74 ? -23.791 -2.872 25.408 1.00 84.50 74 HIS A CA 1
ATOM 580 C C . HIS A 1 74 ? -24.474 -3.171 26.754 1.00 84.50 74 HIS A C 1
ATOM 582 O O . HIS A 1 74 ? -24.327 -2.401 27.704 1.00 84.50 74 HIS A O 1
ATOM 588 N N . GLN A 1 75 ? -25.175 -4.303 26.865 1.00 88.00 75 GLN A N 1
ATOM 589 C CA . GLN A 1 75 ? -25.825 -4.724 28.108 1.00 88.00 75 GLN A CA 1
ATOM 590 C C . GLN A 1 75 ? -24.816 -5.064 29.213 1.00 88.00 75 GLN A C 1
ATOM 592 O O . GLN A 1 75 ? -25.018 -4.647 30.355 1.00 88.00 75 GLN A O 1
ATOM 597 N N . SER A 1 76 ? -23.722 -5.765 28.894 1.00 87.50 76 SER A N 1
ATOM 598 C CA . SER A 1 76 ? -22.680 -6.090 29.876 1.00 87.50 76 SER A CA 1
ATOM 599 C C . SER A 1 76 ? -21.991 -4.829 30.404 1.00 87.50 76 SER A C 1
ATOM 601 O O . SER A 1 76 ? -21.845 -4.674 31.615 1.00 87.50 76 SER A O 1
ATOM 603 N N . LEU A 1 77 ? -21.673 -3.872 29.523 1.00 90.25 77 LEU A N 1
ATOM 604 C CA . LEU A 1 77 ? -21.109 -2.575 29.910 1.00 90.25 77 LEU A CA 1
ATOM 605 C C . LEU A 1 77 ? -22.053 -1.787 30.828 1.00 90.25 77 LEU A C 1
ATOM 607 O O . LEU A 1 77 ?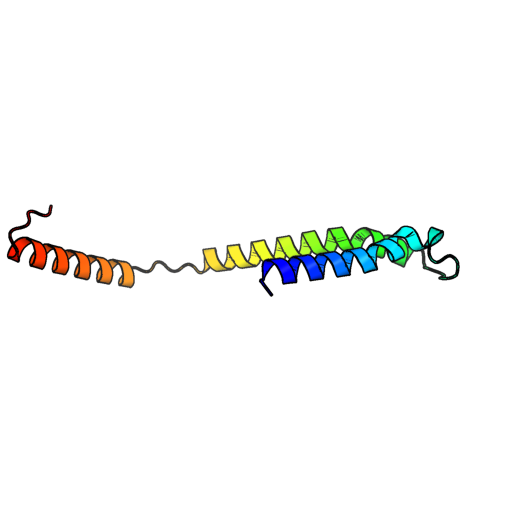 -21.610 -1.216 31.823 1.00 90.25 77 LEU A O 1
ATOM 611 N N . LEU A 1 78 ? -23.359 -1.765 30.539 1.00 91.88 78 LEU A N 1
ATOM 612 C CA . LEU A 1 78 ? -24.337 -1.107 31.412 1.00 91.88 78 LEU A CA 1
ATOM 613 C C . LEU A 1 78 ? -24.426 -1.774 32.792 1.00 91.88 78 LEU A C 1
ATOM 615 O O . LEU A 1 78 ? -24.560 -1.078 33.801 1.00 91.88 78 LEU A O 1
ATOM 619 N N . ALA A 1 79 ? -24.335 -3.103 32.857 1.00 93.88 79 ALA A N 1
ATOM 620 C CA . ALA A 1 79 ? -24.305 -3.825 34.125 1.00 93.88 79 ALA A CA 1
ATOM 621 C C . ALA A 1 79 ? -23.062 -3.457 34.955 1.00 93.88 79 ALA A C 1
ATOM 623 O O . ALA A 1 79 ? -23.189 -3.155 36.143 1.00 93.88 79 ALA A O 1
ATOM 624 N N . GLU A 1 80 ? -21.884 -3.394 34.327 1.00 94.06 80 GLU A N 1
ATOM 625 C CA . GLU A 1 80 ? -20.635 -2.969 34.971 1.00 94.06 80 GLU A CA 1
ATOM 626 C C . GLU A 1 80 ? -20.705 -1.520 35.477 1.00 94.06 80 GLU A C 1
ATOM 628 O O . GLU A 1 80 ? -20.315 -1.241 36.613 1.00 94.06 80 GLU A O 1
ATOM 633 N N . ILE A 1 81 ? -21.275 -0.604 34.686 1.00 92.94 81 ILE A N 1
ATOM 634 C CA . ILE A 1 81 ? -21.483 0.795 35.092 1.00 92.94 81 ILE A CA 1
ATOM 635 C C . ILE A 1 81 ? -22.377 0.873 36.334 1.00 92.94 81 ILE A C 1
ATOM 637 O O . ILE A 1 81 ? -22.064 1.600 37.277 1.00 92.94 81 ILE A O 1
ATOM 641 N N . ASN A 1 82 ? -23.477 0.119 36.369 1.00 93.50 82 ASN A N 1
ATOM 642 C CA . ASN A 1 82 ? -24.389 0.113 37.514 1.00 93.50 82 ASN A CA 1
ATOM 643 C C . ASN A 1 82 ? -23.742 -0.478 38.776 1.00 93.50 82 ASN A C 1
ATOM 645 O O . ASN A 1 82 ? -23.946 0.045 39.878 1.00 93.50 82 ASN A O 1
ATOM 649 N N . ALA A 1 83 ? -22.928 -1.524 38.625 1.00 93.62 83 ALA A N 1
ATOM 650 C CA . ALA A 1 83 ? -22.159 -2.093 39.726 1.00 93.62 83 ALA A CA 1
ATOM 651 C C . ALA A 1 83 ? -21.143 -1.077 40.278 1.00 93.62 83 ALA A C 1
ATOM 653 O O . ALA A 1 83 ? -21.104 -0.837 41.486 1.00 93.62 83 ALA A O 1
ATOM 654 N N . ALA A 1 84 ? -20.393 -0.403 39.400 1.00 92.94 84 ALA A N 1
ATOM 655 C CA . ALA A 1 84 ? -19.432 0.628 39.787 1.00 92.94 84 ALA A CA 1
ATOM 656 C C . ALA A 1 84 ? -20.107 1.837 40.460 1.00 92.94 84 ALA A C 1
ATOM 658 O O . ALA A 1 84 ? -19.630 2.314 41.490 1.00 92.94 84 ALA A O 1
ATOM 659 N N . LYS A 1 85 ? -21.253 2.307 39.939 1.00 91.12 85 LYS A N 1
ATOM 660 C CA . LYS A 1 85 ? -22.050 3.376 40.569 1.00 91.12 85 LYS A CA 1
ATOM 661 C C . LYS A 1 85 ? -22.498 2.987 41.979 1.00 91.12 85 LYS A C 1
ATOM 663 O O . LYS A 1 85 ? -22.438 3.813 42.887 1.00 91.12 85 LYS A O 1
ATOM 668 N N . THR A 1 86 ? -22.922 1.740 42.173 1.00 90.88 86 THR A N 1
ATOM 669 C CA . THR A 1 86 ? -23.330 1.231 43.490 1.00 90.88 86 THR A CA 1
ATOM 670 C C . THR A 1 86 ? -22.156 1.194 44.474 1.00 90.88 86 THR A C 1
ATOM 672 O O . THR A 1 86 ? -22.310 1.665 45.599 1.00 90.88 86 THR A O 1
ATOM 675 N N . ASP A 1 87 ? -20.978 0.719 44.054 1.00 92.25 87 ASP A N 1
ATOM 676 C CA . ASP A 1 87 ? -19.774 0.699 44.905 1.00 92.25 87 ASP A CA 1
ATOM 677 C C . ASP A 1 87 ? -19.323 2.118 45.293 1.00 92.25 87 ASP A C 1
ATOM 679 O O . ASP A 1 87 ? -19.020 2.394 46.453 1.00 92.25 87 ASP A O 1
ATOM 683 N N . LEU A 1 88 ? -19.354 3.064 44.350 1.00 90.56 88 LEU A N 1
ATOM 684 C CA . LEU A 1 88 ? -19.014 4.463 44.621 1.00 90.56 88 LEU A CA 1
ATOM 685 C C . LEU A 1 88 ? -19.997 5.128 45.595 1.00 90.56 88 LEU A C 1
ATOM 687 O O . LEU A 1 88 ? -19.565 5.833 46.510 1.00 90.56 88 LEU A O 1
ATOM 691 N N . ARG A 1 89 ? -21.300 4.849 45.463 1.00 89.06 89 ARG A N 1
ATOM 692 C CA . ARG A 1 89 ? -22.318 5.313 46.420 1.00 89.06 89 ARG A CA 1
ATOM 693 C C . ARG A 1 89 ? -22.112 4.702 47.805 1.00 89.06 89 ARG A C 1
ATOM 695 O O . ARG A 1 89 ? -22.225 5.418 48.795 1.00 89.06 89 ARG A O 1
ATOM 702 N N . ALA A 1 90 ? -21.746 3.421 47.886 1.00 90.00 90 ALA A N 1
ATOM 703 C CA . ALA A 1 90 ? -21.404 2.768 49.152 1.00 90.00 90 ALA A CA 1
ATOM 704 C C . ALA A 1 90 ? -20.169 3.400 49.822 1.00 90.00 90 ALA A C 1
ATOM 706 O O . ALA A 1 90 ? -20.089 3.457 51.047 1.00 90.00 90 ALA A O 1
ATOM 707 N N . ARG A 1 91 ? -19.240 3.944 49.028 1.00 90.88 91 ARG A N 1
ATOM 708 C CA . ARG A 1 91 ? -18.072 4.709 49.497 1.00 90.88 91 ARG A CA 1
ATOM 709 C C . ARG A 1 91 ? -18.366 6.190 49.782 1.00 90.88 91 ARG A C 1
ATOM 711 O O . ARG A 1 91 ? -17.440 6.936 50.084 1.00 90.88 91 ARG A O 1
ATOM 718 N N . GLY A 1 92 ? -19.626 6.625 49.702 1.00 88.38 92 GLY A N 1
ATOM 719 C CA . GLY A 1 92 ? -20.044 7.995 50.018 1.00 88.38 92 GLY A CA 1
ATOM 720 C C . GLY A 1 92 ? -19.799 9.018 48.904 1.00 88.38 92 GLY A C 1
ATOM 721 O O . GLY A 1 92 ? -19.881 10.218 49.157 1.00 88.38 92 GLY A O 1
ATOM 722 N N . VAL A 1 93 ? -19.510 8.572 47.677 1.00 85.19 93 VAL A N 1
ATOM 723 C CA . VAL A 1 93 ? -19.347 9.448 46.509 1.00 85.19 93 VAL A CA 1
ATOM 724 C C . VAL A 1 93 ? -20.692 9.582 45.792 1.00 85.19 93 VAL A C 1
ATOM 726 O O . VAL A 1 93 ? -21.296 8.585 45.395 1.00 85.19 93 VAL A O 1
ATOM 729 N N . SER A 1 94 ? -21.181 10.812 45.613 1.00 79.12 94 SER A N 1
ATOM 730 C CA . SER A 1 94 ? -22.400 11.080 44.843 1.00 79.12 94 SER A CA 1
ATOM 731 C C . SER A 1 94 ? -22.131 10.895 43.348 1.00 79.12 94 SER A C 1
ATOM 733 O O . SER A 1 94 ? -21.309 11.612 42.778 1.00 79.12 94 SER A O 1
ATOM 735 N N . VAL A 1 95 ? -22.823 9.944 42.719 1.00 74.44 95 VAL A N 1
ATOM 736 C CA . VAL A 1 95 ? -22.741 9.678 41.275 1.00 74.44 95 VAL A CA 1
ATOM 737 C C . VAL A 1 95 ? -24.160 9.664 40.707 1.00 74.44 95 VAL A C 1
ATOM 739 O O . VAL A 1 95 ? -24.955 8.802 41.108 1.00 74.44 95 VAL A O 1
ATOM 742 N N . ASP A 1 96 ? -24.467 10.605 39.808 1.00 68.69 96 ASP A N 1
ATOM 743 C CA . ASP A 1 96 ? -25.695 10.632 38.994 1.00 68.69 96 ASP A CA 1
ATOM 744 C C . ASP A 1 96 ? -25.529 9.803 37.708 1.00 68.69 96 ASP A C 1
ATOM 746 O O . ASP A 1 96 ? -24.457 9.834 37.059 1.00 68.69 96 ASP A O 1
#

Mean predicted aligned error: 9.86 Å

Organism: NCBI:txid64517

Foldseek 3Di:
DDPVVVVVVVVVVVCVVLVCVLVCVPNPVPDDDDPVVNVVSVCVVVVVVVVVVVVVCVVVVVCVVPPDDPVVVVVVVVVVVVVVCVVCVVVVHDDD

Solvent-accessible surface area (backbone atoms only — not comparable to full-atom values): 5708 Å² t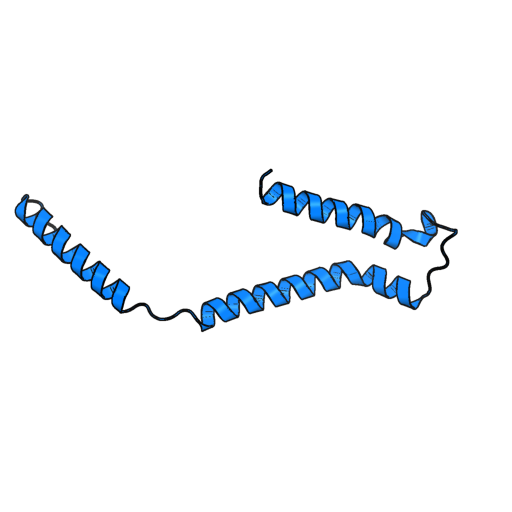otal; per-residue (Å²): 133,55,74,66,56,52,52,50,51,52,52,50,53,50,50,66,57,46,52,53,64,70,43,24,80,80,75,41,76,87,62,90,74,54,76,71,54,54,57,48,62,70,43,46,67,60,53,51,52,51,51,51,50,51,52,52,50,50,53,52,51,49,52,61,72,64,60,68,85,60,65,65,61,53,51,52,51,52,51,53,51,53,52,52,50,50,54,38,45,76,73,72,43,91,78,136

pLDDT: mean 88.26, std 7.27, range [67.06, 97.31]